Protein AF-A0A959WA11-F1 (afdb_monomer_lite)

pLDDT: mean 71.39, std 19.45, range [38.69, 95.38]

Secondary structure (DSSP, 8-state):
----------PPPP------SPP------------BS----TTT-----TTSEEEEEEETTEEEEEEHHHHHTTGGGGG-EEEEEEEPBPTTS-S------

Structure (mmCIF, N/CA/C/O backbone):
data_AF-A0A959WA11-F1
#
_entry.id   AF-A0A959WA11-F1
#
loop_
_atom_site.group_PDB
_atom_site.id
_atom_site.type_symbol
_atom_site.label_atom_id
_atom_site.label_alt_id
_atom_site.label_comp_id
_atom_site.label_asym_id
_atom_site.label_entity_id
_atom_site.label_seq_id
_atom_site.pdbx_PDB_ins_code
_atom_site.Cartn_x
_atom_site.Cartn_y
_atom_site.Cartn_z
_atom_site.occupancy
_atom_site.B_iso_or_equiv
_atom_site.auth_seq_id
_atom_site.auth_comp_id
_atom_site.auth_asym_id
_atom_site.auth_atom_id
_atom_site.pdbx_PDB_model_num
ATOM 1 N N . MET A 1 1 ? 38.358 57.774 33.070 1.00 42.38 1 MET A N 1
ATOM 2 C CA . MET A 1 1 ? 38.475 58.271 31.690 1.00 42.38 1 MET A CA 1
ATOM 3 C C . MET A 1 1 ? 39.216 57.190 30.918 1.00 42.38 1 MET A C 1
ATOM 5 O O . MET A 1 1 ? 40.407 57.047 31.123 1.00 42.38 1 MET A O 1
ATOM 9 N N . GLU A 1 2 ? 38.498 56.183 30.418 1.00 46.12 2 GLU A N 1
ATOM 10 C CA . GLU A 1 2 ? 38.143 55.992 28.985 1.00 46.12 2 GLU A CA 1
ATOM 11 C C . GLU A 1 2 ? 38.921 54.735 28.522 1.00 46.12 2 GLU A C 1
ATOM 13 O O . GLU A 1 2 ? 40.066 54.587 28.918 1.00 46.12 2 GLU A O 1
ATOM 18 N N . HIS A 1 3 ? 38.440 53.720 27.807 1.00 50.38 3 HIS A N 1
ATOM 19 C CA . HIS A 1 3 ? 37.167 53.383 27.183 1.00 50.38 3 HIS A CA 1
ATOM 20 C C . HIS A 1 3 ? 37.035 51.850 27.173 1.00 50.38 3 HIS A C 1
ATOM 22 O O . HIS A 1 3 ? 38.022 51.136 27.001 1.00 50.38 3 HIS A O 1
ATOM 28 N N . GLY A 1 4 ? 35.809 51.346 27.326 1.00 45.25 4 GLY A N 1
ATOM 29 C CA . GLY A 1 4 ? 35.490 49.964 26.985 1.00 45.25 4 GLY A CA 1
ATOM 30 C C . GLY A 1 4 ? 35.538 49.742 25.472 1.00 45.25 4 GLY A C 1
ATOM 31 O O . GLY A 1 4 ? 35.189 50.626 24.692 1.00 45.25 4 GLY A O 1
ATOM 32 N N . SER A 1 5 ? 35.914 48.538 25.056 1.00 49.41 5 SER A N 1
ATOM 33 C CA . SER A 1 5 ? 35.477 48.007 23.769 1.00 49.41 5 SER A CA 1
ATOM 34 C C . SER A 1 5 ? 35.345 46.496 23.859 1.00 49.41 5 SER A C 1
ATOM 36 O O . SER A 1 5 ? 36.314 45.754 23.985 1.00 49.41 5 SER A O 1
ATOM 38 N N . ILE A 1 6 ? 34.081 46.095 23.879 1.00 61.00 6 ILE A N 1
ATOM 39 C CA . ILE A 1 6 ? 33.568 44.754 23.654 1.00 61.00 6 ILE A CA 1
ATOM 40 C C . ILE A 1 6 ? 33.847 44.438 22.185 1.00 61.00 6 ILE A C 1
ATOM 42 O O . ILE A 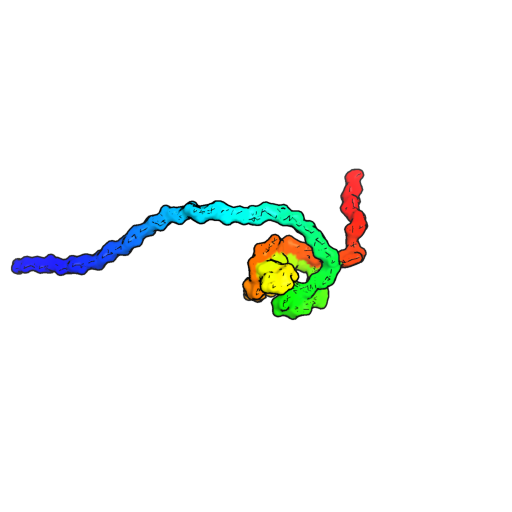1 6 ? 33.245 45.055 21.308 1.00 61.00 6 ILE A O 1
ATOM 46 N N . ASP A 1 7 ? 34.768 43.515 21.915 1.00 52.12 7 ASP A N 1
ATOM 47 C CA . ASP A 1 7 ? 34.936 42.984 20.563 1.00 52.12 7 ASP A CA 1
ATOM 48 C C . ASP A 1 7 ? 33.746 42.056 20.278 1.00 52.12 7 ASP A C 1
ATOM 50 O O . ASP A 1 7 ? 33.502 41.065 20.975 1.00 52.12 7 ASP A O 1
ATOM 54 N N . ALA A 1 8 ? 32.905 42.503 19.350 1.00 58.97 8 ALA A N 1
ATOM 55 C CA . ALA A 1 8 ? 31.558 42.017 19.120 1.00 58.97 8 ALA A CA 1
ATOM 56 C C . ALA A 1 8 ? 31.514 40.545 18.661 1.00 58.97 8 ALA A C 1
ATOM 58 O O . ALA A 1 8 ? 32.395 40.079 17.934 1.00 58.97 8 ALA A O 1
ATOM 59 N N . PRO A 1 9 ? 30.449 39.796 19.003 1.00 56.72 9 PRO A N 1
ATOM 60 C CA . PRO A 1 9 ? 30.211 38.500 18.395 1.00 56.72 9 PRO A CA 1
ATOM 61 C C . PRO A 1 9 ? 29.999 38.659 16.885 1.00 56.72 9 PRO A C 1
ATOM 63 O O . PRO A 1 9 ? 29.218 39.483 16.411 1.00 56.72 9 PRO A O 1
ATOM 66 N N . ARG A 1 10 ? 30.723 37.821 16.148 1.00 61.78 10 ARG A N 1
ATOM 67 C CA . ARG A 1 10 ? 30.661 37.620 14.697 1.00 61.78 10 ARG A CA 1
ATOM 68 C C . ARG A 1 10 ? 29.192 37.554 14.244 1.00 61.78 10 ARG A C 1
ATOM 70 O O . ARG A 1 10 ? 28.435 36.786 14.846 1.00 61.78 10 ARG A O 1
ATOM 77 N N . PRO A 1 11 ? 28.769 38.295 13.205 1.00 61.22 11 PRO A N 1
ATOM 78 C CA . PRO A 1 11 ? 27.404 38.187 12.707 1.00 61.22 11 PRO A CA 1
ATOM 79 C C . PRO A 1 11 ? 27.147 36.764 12.180 1.00 61.22 11 PRO A C 1
ATOM 81 O O . PRO A 1 11 ? 28.032 36.189 11.536 1.00 61.22 11 PRO A O 1
ATOM 84 N N . PRO A 1 12 ? 25.964 36.168 12.428 1.00 57.56 12 PRO A N 1
ATOM 85 C CA . PRO A 1 12 ? 25.601 34.918 11.783 1.00 57.56 12 PRO A CA 1
ATOM 86 C C . PRO A 1 12 ? 25.510 35.157 10.275 1.00 57.56 12 PRO A C 1
ATOM 88 O O . PRO A 1 12 ? 24.835 36.083 9.820 1.00 57.56 12 PRO A O 1
ATOM 91 N N . LEU A 1 13 ? 26.224 34.323 9.516 1.00 61.19 13 LEU A N 1
ATOM 92 C CA . LEU A 1 13 ? 26.153 34.282 8.061 1.00 61.19 13 LEU A CA 1
ATOM 93 C C . LEU A 1 13 ? 24.688 34.183 7.644 1.00 61.19 13 LEU A C 1
ATOM 95 O O . LEU A 1 13 ? 23.945 33.303 8.087 1.00 61.19 13 LEU A O 1
ATOM 99 N N . MET A 1 14 ? 24.280 35.158 6.844 1.00 52.47 14 MET A N 1
ATOM 100 C CA . MET A 1 14 ? 22.915 35.293 6.392 1.00 52.47 14 MET A CA 1
ATOM 101 C C . MET A 1 14 ? 22.553 34.140 5.457 1.00 52.47 14 MET A C 1
ATOM 103 O O . MET A 1 14 ? 23.369 33.577 4.735 1.00 52.47 14 MET A O 1
ATOM 107 N N . ARG A 1 15 ? 21.278 33.797 5.549 1.00 58.53 15 ARG A N 1
ATOM 108 C CA . ARG A 1 15 ? 20.534 32.761 4.852 1.00 58.53 15 ARG A CA 1
ATOM 109 C C . ARG A 1 15 ? 20.430 33.090 3.362 1.00 58.53 15 ARG A C 1
ATOM 111 O O . ARG A 1 15 ? 19.574 33.880 2.979 1.00 58.53 15 ARG A O 1
ATOM 118 N N . GLU A 1 16 ? 21.248 32.451 2.536 1.00 54.72 16 GLU A N 1
ATOM 119 C CA . GLU A 1 16 ? 21.042 32.424 1.087 1.00 54.72 16 GLU A CA 1
ATOM 120 C C . GLU A 1 16 ? 20.191 31.204 0.735 1.00 54.72 16 GLU A C 1
ATOM 122 O O . GLU A 1 16 ? 20.623 30.054 0.793 1.00 54.72 16 GLU A O 1
ATOM 127 N N . GLY A 1 17 ? 18.915 31.474 0.464 1.00 53.56 17 GLY A N 1
ATOM 128 C CA . GLY A 1 17 ? 18.052 30.535 -0.223 1.00 53.56 17 GLY A CA 1
ATOM 129 C C . GLY A 1 17 ? 18.383 30.543 -1.709 1.00 53.56 17 GLY A C 1
ATOM 130 O O . GLY A 1 17 ? 18.281 31.585 -2.346 1.00 53.56 17 GLY A O 1
ATOM 131 N N . ASP A 1 18 ? 18.695 29.369 -2.244 1.00 48.75 18 ASP A N 1
ATOM 132 C CA . ASP A 1 18 ? 18.533 29.050 -3.658 1.00 48.75 18 ASP A CA 1
ATOM 133 C C . ASP A 1 18 ? 17.749 27.727 -3.760 1.00 48.75 18 ASP A C 1
ATOM 135 O O . ASP A 1 18 ? 18.249 26.672 -3.358 1.00 48.75 18 ASP A O 1
ATOM 139 N N . PRO A 1 19 ? 16.482 27.755 -4.205 1.00 57.78 19 PRO A N 1
ATOM 140 C CA . PRO A 1 19 ? 15.713 26.563 -4.521 1.00 57.78 19 PRO A CA 1
ATOM 141 C C . PRO A 1 19 ? 15.956 26.177 -5.989 1.00 57.78 19 PRO A C 1
ATOM 143 O O . PRO A 1 19 ? 15.049 26.231 -6.811 1.00 57.78 19 PRO A O 1
ATOM 146 N N . GLY A 1 20 ? 17.190 25.805 -6.329 1.00 43.97 20 GLY A N 1
ATOM 147 C CA . GLY A 1 20 ? 17.588 25.387 -7.678 1.00 43.97 20 GLY A CA 1
ATOM 148 C C . GLY A 1 20 ? 17.573 23.874 -7.916 1.00 43.97 20 GLY A C 1
ATOM 149 O O . GLY A 1 20 ? 18.198 23.391 -8.858 1.00 43.97 20 GLY A O 1
ATOM 150 N N . GLY A 1 21 ? 16.908 23.090 -7.064 1.00 50.97 21 GLY A N 1
ATOM 151 C CA . GLY A 1 21 ? 16.672 21.676 -7.360 1.00 50.97 21 GLY A CA 1
ATOM 152 C C . GLY A 1 21 ? 15.672 21.558 -8.514 1.00 50.97 21 GLY A C 1
ATOM 153 O O . GLY A 1 21 ? 14.683 22.297 -8.501 1.00 50.97 21 GLY A O 1
ATOM 154 N N . PRO A 1 22 ? 15.874 20.657 -9.501 1.00 59.56 22 PRO A N 1
ATOM 155 C CA . PRO A 1 22 ? 14.857 20.410 -10.520 1.00 59.56 22 PRO A CA 1
ATOM 156 C C . PRO A 1 22 ? 13.528 20.162 -9.804 1.00 59.56 22 PRO A C 1
ATOM 158 O O . PRO A 1 22 ? 13.556 19.520 -8.745 1.00 59.56 22 PRO A O 1
ATOM 161 N N . PRO A 1 23 ? 12.390 20.678 -10.315 1.00 52.03 23 PRO A N 1
ATOM 162 C CA . PRO A 1 23 ? 11.107 20.449 -9.672 1.00 52.03 23 PRO A CA 1
ATOM 163 C C . PRO A 1 23 ? 11.024 18.953 -9.427 1.00 52.03 23 PRO A C 1
ATOM 165 O O . PRO A 1 23 ? 11.147 18.176 -10.377 1.00 52.03 23 PRO A O 1
ATOM 168 N N . ALA A 1 24 ? 10.940 18.561 -8.151 1.00 54.84 24 ALA A N 1
ATOM 169 C CA . ALA A 1 24 ? 10.697 17.182 -7.790 1.00 54.84 24 ALA A CA 1
ATOM 170 C C . ALA A 1 24 ? 9.439 16.827 -8.565 1.00 54.84 24 ALA A C 1
ATOM 172 O O . ALA A 1 24 ? 8.369 17.362 -8.272 1.00 54.84 24 ALA A O 1
ATOM 173 N N . VAL A 1 25 ? 9.617 16.067 -9.648 1.00 53.25 25 VAL A N 1
ATOM 174 C CA . VAL A 1 25 ? 8.534 15.683 -10.534 1.00 53.25 25 VAL A CA 1
ATOM 175 C C . VAL A 1 25 ? 7.584 14.962 -9.609 1.00 53.25 25 VAL A C 1
ATOM 177 O O . VAL A 1 25 ? 7.891 13.861 -9.150 1.00 53.25 25 VAL A O 1
ATOM 180 N N . ALA A 1 26 ? 6.487 15.631 -9.250 1.00 56.00 26 ALA A N 1
ATOM 181 C CA . ALA A 1 26 ? 5.394 14.984 -8.565 1.00 56.00 26 ALA A CA 1
ATOM 182 C C . ALA A 1 26 ? 5.088 13.788 -9.461 1.00 56.00 26 ALA A C 1
ATOM 184 O O . ALA A 1 26 ? 4.813 14.020 -10.646 1.00 56.00 26 ALA A O 1
ATOM 185 N N . PRO A 1 27 ? 5.273 12.541 -8.987 1.00 51.94 27 PRO A N 1
ATOM 186 C CA . PRO A 1 27 ? 5.024 11.394 -9.831 1.00 51.94 27 PRO A CA 1
ATOM 187 C C . PRO A 1 27 ? 3.599 11.575 -10.330 1.00 51.94 27 PRO A C 1
ATOM 189 O O . PRO A 1 27 ? 2.659 11.627 -9.532 1.00 51.94 27 PRO A O 1
ATOM 192 N N . GLY A 1 28 ? 3.462 11.799 -11.643 1.00 40.50 28 GLY A N 1
ATOM 193 C CA . GLY A 1 28 ? 2.154 11.899 -12.273 1.00 40.50 28 GLY A CA 1
ATOM 194 C C . GLY A 1 28 ? 1.346 10.680 -11.842 1.00 40.50 28 GLY A C 1
ATOM 195 O O . GLY A 1 28 ? 1.964 9.650 -11.553 1.00 40.50 28 GLY A O 1
ATOM 196 N N . PRO A 1 29 ? 0.011 10.780 -11.730 1.00 42.75 29 PRO A N 1
ATOM 197 C CA . PRO A 1 29 ? -0.809 9.688 -11.229 1.00 42.75 29 PRO A CA 1
ATOM 198 C C . PRO A 1 29 ? -0.499 8.426 -12.037 1.00 42.75 29 PRO A C 1
ATOM 200 O O . PRO A 1 29 ? -0.927 8.272 -13.179 1.00 42.75 29 PRO A O 1
ATOM 203 N N . GLN A 1 30 ? 0.326 7.558 -11.447 1.00 53.78 30 GLN A N 1
ATOM 204 C CA . GLN A 1 30 ? 0.673 6.270 -12.014 1.00 53.78 30 GLN A CA 1
ATOM 205 C C . GLN A 1 30 ? -0.654 5.530 -12.156 1.00 53.78 30 GLN A C 1
ATOM 207 O O . GLN A 1 30 ? -1.468 5.591 -11.225 1.00 53.78 30 GLN A O 1
ATOM 212 N N . PRO A 1 31 ? -0.918 4.874 -13.297 1.00 44.41 31 PRO A N 1
ATOM 213 C CA . PRO A 1 31 ? -2.133 4.098 -13.451 1.00 44.41 31 PRO A CA 1
ATOM 214 C C . PRO A 1 31 ? -2.222 3.118 -12.277 1.00 44.41 31 PRO A C 1
ATOM 216 O O . PRO A 1 31 ? -1.371 2.239 -12.130 1.00 44.41 31 PRO A O 1
ATOM 219 N N . GLN A 1 32 ? -3.222 3.333 -11.415 1.00 50.31 32 GLN A N 1
ATOM 220 C CA . GLN A 1 32 ? -3.545 2.489 -10.267 1.00 50.31 32 GLN A CA 1
ATOM 221 C C . GLN A 1 32 ? -3.981 1.139 -10.827 1.00 50.31 32 GLN A C 1
ATOM 223 O O . GLN A 1 32 ? -5.152 0.930 -11.152 1.00 50.31 32 GLN A O 1
ATOM 228 N N . ARG A 1 33 ? -3.016 0.250 -11.072 1.00 51.78 33 ARG A N 1
ATOM 229 C CA . ARG A 1 33 ? -3.317 -1.119 -11.468 1.00 51.78 33 ARG A CA 1
ATOM 230 C C . ARG A 1 33 ? -3.896 -1.796 -10.232 1.00 51.78 33 ARG A C 1
ATOM 232 O O . ARG A 1 33 ? -3.183 -1.887 -9.233 1.00 51.78 33 ARG A O 1
ATOM 239 N N . PRO A 1 34 ? -5.162 -2.244 -10.268 1.00 53.53 34 PRO A N 1
ATOM 240 C CA . PRO A 1 34 ? -5.711 -2.995 -9.155 1.00 53.53 34 PRO A CA 1
ATOM 241 C C . PRO A 1 34 ? -4.805 -4.201 -8.912 1.00 53.53 34 PRO A C 1
ATOM 243 O O . PRO A 1 34 ? -4.455 -4.923 -9.845 1.00 53.53 34 PRO A O 1
ATOM 246 N N . ILE A 1 35 ? -4.378 -4.381 -7.665 1.00 62.69 35 ILE A N 1
ATOM 247 C CA . ILE A 1 35 ? -3.620 -5.567 -7.290 1.00 62.69 35 ILE A CA 1
ATOM 248 C C . ILE A 1 35 ? -4.645 -6.688 -7.195 1.00 62.69 35 ILE A C 1
ATOM 250 O O . ILE A 1 35 ? -5.393 -6.782 -6.216 1.00 62.69 35 ILE A O 1
ATOM 254 N N . ASP A 1 36 ? -4.737 -7.476 -8.261 1.00 57.25 36 ASP A N 1
ATOM 255 C CA . ASP A 1 36 ? -5.558 -8.672 -8.277 1.00 57.25 36 ASP A CA 1
ATOM 256 C C . ASP A 1 36 ? -4.948 -9.677 -7.305 1.00 57.25 36 ASP A C 1
ATOM 258 O O . ASP A 1 36 ? -3.841 -10.186 -7.489 1.00 57.25 36 ASP A O 1
ATOM 262 N N . GLY A 1 37 ? -5.679 -9.961 -6.234 1.00 61.72 37 GLY A N 1
ATOM 263 C CA . GLY A 1 37 ? -5.279 -10.992 -5.303 1.00 61.72 37 GLY A CA 1
ATOM 264 C C . GLY A 1 37 ? -4.320 -10.555 -4.221 1.00 61.72 37 GLY A C 1
ATOM 265 O O . GLY A 1 37 ? -4.257 -9.416 -3.769 1.00 61.72 37 GLY A O 1
ATOM 266 N N . VAL A 1 38 ? -3.758 -11.585 -3.621 1.00 70.12 38 VAL A N 1
ATOM 267 C CA . VAL A 1 38 ? -3.676 -11.672 -2.180 1.00 70.12 38 VAL A CA 1
ATOM 268 C C . VAL A 1 38 ? -2.391 -10.995 -1.703 1.00 70.12 38 VAL A C 1
ATOM 270 O O . VAL A 1 38 ? -1.315 -11.582 -1.705 1.00 70.12 38 VAL A O 1
ATOM 273 N N . VAL A 1 39 ? -2.486 -9.710 -1.353 1.00 83.06 39 VAL A N 1
ATOM 274 C CA . VAL A 1 39 ? -1.333 -8.907 -0.918 1.00 83.06 39 VAL A CA 1
ATOM 275 C C . VAL A 1 39 ? -0.941 -9.263 0.515 1.00 83.06 39 VAL A C 1
ATOM 277 O O . VAL A 1 39 ? -1.796 -9.364 1.399 1.00 83.06 39 VAL A O 1
ATOM 280 N N . ARG A 1 40 ? 0.366 -9.426 0.745 1.00 90.25 40 ARG A N 1
ATOM 281 C CA . ARG A 1 40 ? 0.995 -9.578 2.064 1.00 90.25 40 ARG A CA 1
ATOM 282 C C . ARG A 1 40 ? 1.744 -8.298 2.423 1.00 90.25 40 ARG A C 1
ATOM 284 O O . ARG A 1 40 ? 2.452 -7.752 1.585 1.00 90.25 40 ARG A O 1
ATOM 291 N N . CYS A 1 41 ? 1.662 -7.867 3.679 1.00 92.31 41 CYS A N 1
ATOM 292 C CA . CYS A 1 41 ? 2.513 -6.792 4.185 1.00 92.31 41 CYS A CA 1
ATOM 293 C C . CYS A 1 41 ? 3.955 -7.301 4.323 1.00 92.31 41 CYS A C 1
ATOM 295 O O . CYS A 1 41 ? 4.201 -8.247 5.073 1.00 92.31 41 CYS A O 1
ATOM 297 N N . ALA A 1 42 ? 4.919 -6.672 3.661 1.00 93.19 42 ALA A N 1
ATOM 298 C CA . ALA A 1 42 ? 6.328 -7.041 3.763 1.00 93.19 42 ALA A CA 1
ATOM 299 C C . ALA A 1 42 ? 6.905 -6.759 5.165 1.00 93.19 42 ALA A C 1
ATOM 301 O O . ALA A 1 42 ? 7.763 -7.501 5.633 1.00 93.19 42 ALA A O 1
ATOM 302 N N . SER A 1 43 ? 6.382 -5.755 5.887 1.00 93.00 43 SER A N 1
ATOM 303 C CA . SER A 1 43 ? 6.872 -5.389 7.226 1.00 93.00 43 SER A CA 1
ATOM 304 C C . SER A 1 43 ? 6.343 -6.265 8.367 1.00 93.00 43 SER A C 1
ATOM 306 O O . SER A 1 43 ? 7.092 -6.580 9.286 1.00 93.00 43 SER A O 1
ATOM 308 N N . CYS A 1 44 ? 5.049 -6.605 8.373 1.00 94.19 44 CYS A N 1
ATOM 309 C CA . CYS A 1 44 ? 4.423 -7.376 9.463 1.00 94.19 44 CYS A CA 1
ATOM 310 C C . CYS A 1 44 ? 3.940 -8.760 9.039 1.00 94.19 44 CYS A C 1
ATOM 312 O O . CYS A 1 44 ? 3.347 -9.475 9.842 1.00 94.19 44 CYS A O 1
ATOM 314 N N . HIS A 1 45 ? 4.154 -9.126 7.776 1.00 93.81 45 HIS A N 1
ATOM 315 C CA . HIS A 1 45 ? 3.786 -10.412 7.196 1.00 93.81 45 HIS A CA 1
ATOM 316 C C . HIS A 1 45 ? 2.294 -10.744 7.188 1.00 93.81 45 HIS A C 1
ATOM 318 O O . HIS A 1 45 ? 1.940 -11.838 6.749 1.00 93.81 45 HIS A O 1
ATOM 324 N N . ARG A 1 46 ? 1.426 -9.809 7.598 1.00 91.69 46 ARG A N 1
ATOM 325 C CA . ARG A 1 46 ? -0.023 -9.995 7.577 1.00 91.69 46 ARG A CA 1
ATOM 326 C C . ARG A 1 46 ? -0.524 -10.187 6.152 1.00 91.69 46 ARG A C 1
ATOM 328 O O . ARG A 1 46 ? -0.123 -9.467 5.238 1.00 91.69 46 ARG A O 1
ATOM 335 N N . TYR A 1 47 ? -1.407 -11.160 6.006 1.00 86.12 47 TYR A N 1
ATOM 336 C CA . TYR A 1 47 ? -2.001 -11.605 4.758 1.00 86.12 47 TYR A CA 1
ATOM 337 C C . TYR A 1 47 ? -3.327 -12.310 5.091 1.00 86.12 47 TYR A C 1
ATOM 339 O O . TYR A 1 47 ? -3.358 -13.054 6.074 1.00 86.12 47 TYR A O 1
ATOM 347 N N . PRO A 1 48 ? -4.394 -12.138 4.297 1.00 84.38 48 PRO A N 1
ATOM 348 C CA . PRO A 1 48 ? -4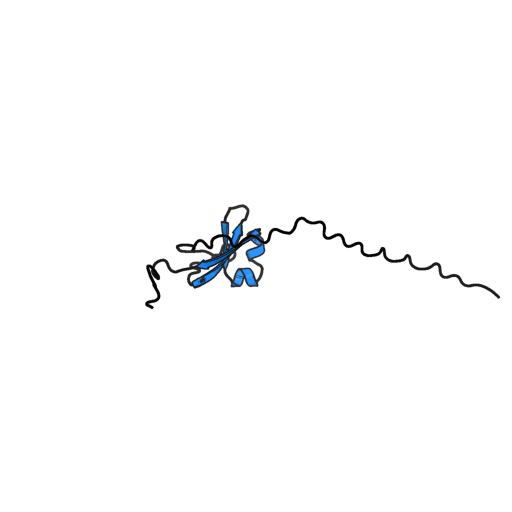.521 -11.192 3.190 1.00 84.38 48 PRO A CA 1
ATOM 349 C C . PRO A 1 48 ? -4.766 -9.753 3.678 1.00 84.38 48 PRO A C 1
ATOM 351 O O . PRO A 1 48 ? -5.306 -9.549 4.760 1.00 84.38 48 PRO A O 1
ATOM 354 N N . LEU A 1 49 ? -4.426 -8.753 2.862 1.00 87.31 49 LEU A N 1
ATOM 355 C CA . LEU A 1 49 ? -4.744 -7.335 3.119 1.00 87.31 49 LEU A CA 1
ATOM 356 C C . LEU A 1 49 ? -6.032 -6.860 2.417 1.00 87.31 49 LEU A C 1
ATOM 358 O O . LEU A 1 49 ? -6.177 -5.687 2.089 1.00 87.31 49 LEU A O 1
ATOM 362 N N . VAL A 1 50 ? -6.953 -7.778 2.120 1.00 86.94 50 VAL A N 1
ATOM 363 C CA . VAL A 1 50 ? -8.174 -7.497 1.348 1.00 86.94 50 VAL A CA 1
ATOM 364 C C . VAL A 1 50 ? -9.019 -6.403 2.009 1.00 86.94 50 VAL A C 1
ATOM 366 O O . VAL A 1 50 ? -9.322 -6.468 3.195 1.00 86.94 50 VAL A O 1
ATOM 369 N N . GLY A 1 51 ? -9.438 -5.416 1.214 1.00 83.25 51 GLY A N 1
ATOM 370 C CA . GLY A 1 51 ? -10.247 -4.277 1.651 1.00 83.25 51 GLY A CA 1
ATOM 371 C C . GLY A 1 51 ? -9.437 -3.089 2.171 1.00 83.25 51 GLY A C 1
ATOM 372 O O . GLY A 1 51 ? -10.002 -1.999 2.321 1.00 83.25 51 GLY A O 1
ATOM 373 N N . GLU A 1 52 ? -8.134 -3.266 2.386 1.00 87.25 52 GLU A N 1
ATOM 374 C CA . GLU A 1 52 ? -7.257 -2.270 2.993 1.00 87.25 52 GLU A CA 1
ATOM 375 C C . GLU A 1 52 ? -6.505 -1.432 1.969 1.00 87.25 52 GLU A C 1
ATOM 377 O O . GLU A 1 52 ? -6.279 -1.852 0.830 1.00 87.25 52 GLU A O 1
ATOM 382 N N . GLN A 1 53 ? -6.098 -0.241 2.405 1.00 89.69 53 GLN A N 1
ATOM 383 C CA . GLN A 1 53 ? -5.135 0.561 1.676 1.00 89.69 53 GLN A CA 1
ATOM 384 C C . GLN A 1 53 ? -3.726 0.032 1.948 1.00 89.69 53 GLN A C 1
ATOM 386 O O . GLN A 1 53 ? -3.332 -0.202 3.095 1.00 89.69 53 GLN A O 1
ATOM 391 N N . VAL A 1 54 ? -2.981 -0.172 0.872 1.00 91.31 54 VAL A N 1
ATOM 392 C CA . VAL A 1 54 ? -1.591 -0.603 0.902 1.00 91.31 54 VAL A CA 1
ATOM 393 C C . VAL A 1 54 ? -0.723 0.426 0.208 1.00 91.31 54 VAL A C 1
ATOM 395 O O . VAL A 1 54 ? -1.109 0.995 -0.812 1.00 91.31 54 VAL A O 1
ATOM 398 N N . THR A 1 55 ? 0.460 0.650 0.759 1.00 93.62 55 THR A N 1
ATOM 399 C CA . THR A 1 55 ? 1.476 1.512 0.156 1.00 93.62 55 THR A CA 1
ATOM 400 C C . THR A 1 55 ? 2.453 0.638 -0.612 1.00 93.62 55 THR A C 1
ATOM 402 O O . THR A 1 55 ? 2.975 -0.335 -0.062 1.00 93.62 55 THR A O 1
ATOM 405 N N . ARG A 1 56 ? 2.688 0.967 -1.885 1.00 92.69 56 ARG A N 1
ATOM 406 C CA . ARG A 1 56 ? 3.701 0.322 -2.720 1.00 92.69 56 ARG A CA 1
ATOM 407 C C . ARG A 1 56 ? 5.051 0.968 -2.466 1.00 92.69 56 ARG A C 1
ATOM 409 O O . ARG A 1 56 ? 5.198 2.184 -2.610 1.00 92.69 56 ARG A O 1
ATOM 416 N N . HIS A 1 57 ? 6.037 0.142 -2.162 1.00 93.50 57 HIS A N 1
ATOM 417 C CA . HIS A 1 57 ? 7.438 0.512 -2.070 1.00 93.50 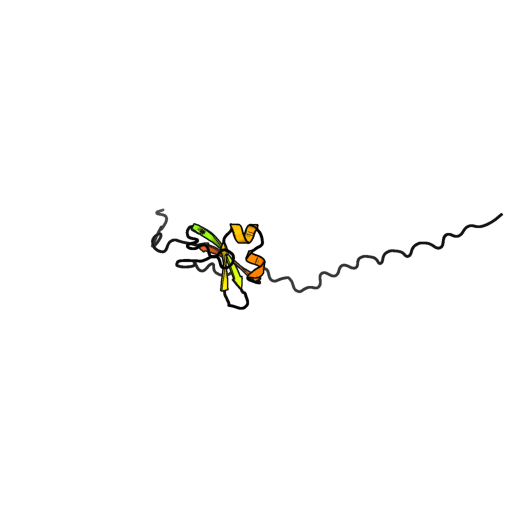57 HIS A CA 1
ATOM 418 C C . HIS A 1 57 ? 8.230 -0.203 -3.165 1.00 93.50 57 HIS A C 1
ATOM 420 O O . HIS A 1 57 ? 7.908 -1.330 -3.531 1.00 93.50 57 HIS A O 1
ATOM 426 N N . ILE A 1 58 ? 9.274 0.442 -3.679 1.00 90.12 58 ILE A N 1
ATOM 427 C CA . ILE A 1 58 ? 10.305 -0.209 -4.488 1.00 90.12 58 ILE A CA 1
ATOM 428 C C . ILE A 1 58 ? 11.583 -0.273 -3.654 1.00 90.12 58 ILE A C 1
ATOM 430 O O . ILE A 1 58 ? 12.203 0.753 -3.348 1.00 90.12 58 ILE A O 1
ATOM 434 N N . GLY A 1 59 ? 11.935 -1.498 -3.270 1.00 85.12 59 GLY A N 1
ATOM 435 C CA . GLY A 1 59 ? 13.101 -1.844 -2.469 1.00 85.12 59 GLY A CA 1
ATOM 436 C C . GLY A 1 59 ? 14.145 -2.625 -3.258 1.00 85.12 59 GLY A C 1
ATOM 437 O O . GLY A 1 59 ? 14.087 -2.752 -4.480 1.00 85.12 59 GLY A O 1
ATOM 438 N N . ARG A 1 60 ? 15.115 -3.208 -2.542 1.00 80.75 60 ARG A N 1
ATOM 439 C CA . ARG A 1 60 ? 16.174 -4.034 -3.158 1.00 80.75 60 ARG A CA 1
ATOM 440 C C . ARG A 1 60 ? 15.633 -5.288 -3.847 1.00 80.75 60 ARG A C 1
ATOM 442 O O . ARG A 1 60 ? 16.277 -5.799 -4.755 1.00 80.75 60 ARG A O 1
ATOM 449 N N . HIS A 1 61 ? 14.486 -5.786 -3.392 1.00 79.75 61 HIS A N 1
ATOM 450 C CA . HIS A 1 61 ? 13.871 -7.021 -3.875 1.00 79.75 61 HIS A CA 1
ATOM 451 C C . HIS A 1 61 ? 12.751 -6.777 -4.898 1.00 79.75 61 HIS A C 1
ATOM 453 O O . HIS A 1 61 ? 12.084 -7.725 -5.303 1.00 79.75 61 HIS A O 1
ATOM 459 N N . GLY A 1 62 ? 12.570 -5.529 -5.342 1.00 86.00 62 GLY A N 1
ATOM 460 C CA . GLY A 1 62 ? 11.502 -5.135 -6.255 1.00 86.00 62 GLY A CA 1
ATOM 461 C C . GLY A 1 62 ? 10.334 -4.472 -5.530 1.00 86.00 62 GLY A C 1
ATOM 462 O O . GLY A 1 62 ? 10.535 -3.728 -4.569 1.00 86.00 62 GLY A O 1
ATOM 463 N N . GLU A 1 63 ? 9.124 -4.695 -6.040 1.00 87.69 63 GLU A N 1
ATOM 464 C CA . GLU A 1 63 ? 7.899 -4.110 -5.494 1.00 87.69 63 GLU A CA 1
ATOM 465 C C . GLU A 1 63 ? 7.457 -4.837 -4.216 1.00 87.69 63 GLU A C 1
ATOM 467 O O . GLU A 1 63 ? 7.240 -6.049 -4.207 1.00 87.69 63 GLU A O 1
ATOM 472 N N . GLU A 1 64 ? 7.284 -4.078 -3.138 1.00 91.88 64 GLU A N 1
ATOM 473 C CA . GLU A 1 64 ? 6.856 -4.559 -1.826 1.00 91.88 64 GLU A CA 1
ATOM 474 C C . GLU A 1 64 ? 5.676 -3.725 -1.312 1.00 91.88 64 GLU A C 1
ATOM 476 O O . GLU A 1 64 ? 5.541 -2.545 -1.635 1.00 91.88 64 GLU A O 1
ATOM 481 N N . TRP A 1 65 ? 4.815 -4.323 -0.486 1.00 91.50 65 TRP A N 1
ATOM 482 C CA . TRP A 1 65 ? 3.600 -3.673 0.014 1.00 91.50 65 TRP A CA 1
ATOM 483 C C . TRP A 1 65 ? 3.633 -3.516 1.532 1.00 91.50 65 TRP A C 1
ATOM 485 O O . TRP A 1 65 ? 3.937 -4.469 2.251 1.00 91.50 65 TRP A O 1
ATOM 495 N N . ALA A 1 66 ? 3.260 -2.343 2.038 1.00 94.62 66 ALA A N 1
ATOM 496 C CA . ALA A 1 66 ? 3.020 -2.105 3.459 1.00 94.62 66 ALA A CA 1
ATOM 497 C C . ALA A 1 66 ? 1.519 -1.933 3.720 1.00 94.62 66 ALA A C 1
ATOM 499 O O . ALA A 1 66 ? 0.833 -1.249 2.963 1.00 94.62 66 ALA A O 1
ATOM 500 N N . CYS A 1 67 ? 0.996 -2.529 4.795 1.00 93.94 67 CYS A N 1
ATOM 501 C CA . CYS A 1 67 ? -0.365 -2.226 5.242 1.00 93.94 67 CYS A CA 1
ATOM 502 C C . CYS A 1 67 ? -0.437 -0.850 5.916 1.00 93.94 67 CYS A C 1
ATOM 504 O O . CYS A 1 67 ? 0.566 -0.366 6.444 1.00 93.94 67 CYS A O 1
ATOM 506 N N . GLU A 1 68 ? -1.637 -0.268 5.975 1.00 92.88 68 GLU A N 1
ATOM 507 C CA . GLU A 1 68 ? -1.893 1.054 6.564 1.00 92.88 68 GLU A CA 1
ATOM 508 C C . GLU A 1 68 ? -1.262 1.236 7.956 1.00 92.88 68 GLU A C 1
ATOM 510 O O . GLU A 1 68 ? -0.614 2.245 8.228 1.00 92.88 68 GLU A O 1
ATOM 515 N N . THR A 1 69 ? -1.377 0.234 8.834 1.00 94.62 69 THR A N 1
ATOM 516 C CA . THR A 1 69 ? -0.777 0.287 10.176 1.00 94.62 69 THR A CA 1
ATOM 517 C C . THR A 1 69 ? 0.748 0.371 10.121 1.00 94.62 69 THR A C 1
ATOM 519 O O . THR A 1 69 ? 1.347 1.165 10.841 1.00 94.62 69 THR A O 1
ATOM 522 N N . CYS A 1 70 ? 1.395 -0.424 9.263 1.00 94.88 70 CYS A N 1
ATOM 523 C CA . CYS A 1 70 ? 2.849 -0.383 9.103 1.00 94.88 70 CYS A CA 1
ATOM 524 C C . CYS A 1 70 ? 3.321 0.926 8.473 1.00 94.88 70 CYS A C 1
ATOM 526 O O . CYS A 1 70 ? 4.406 1.393 8.816 1.00 94.88 70 CYS A O 1
ATOM 528 N N . GLU A 1 71 ? 2.520 1.526 7.596 1.00 94.19 71 GLU A N 1
ATOM 529 C CA . GLU A 1 71 ? 2.843 2.829 7.027 1.00 94.19 71 GLU A CA 1
ATOM 530 C C . GLU A 1 71 ? 2.706 3.945 8.069 1.00 94.19 71 GLU A C 1
ATOM 532 O O . GLU A 1 71 ? 3.641 4.719 8.270 1.00 94.19 71 GLU A O 1
ATOM 537 N N . ARG A 1 72 ? 1.604 3.963 8.831 1.00 92.88 72 ARG A N 1
ATOM 538 C CA . ARG A 1 72 ? 1.368 4.940 9.908 1.00 92.88 72 ARG A CA 1
ATOM 539 C C . ARG A 1 72 ? 2.436 4.889 11.002 1.00 92.88 72 ARG A C 1
ATOM 541 O O . ARG A 1 72 ? 2.828 5.923 11.530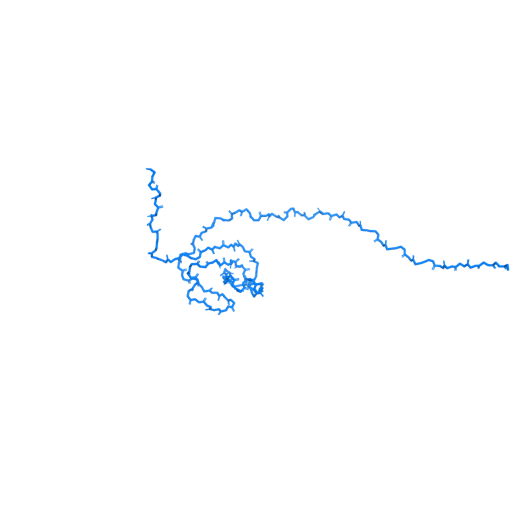 1.00 92.88 72 ARG A O 1
ATOM 548 N N . GLU A 1 73 ? 2.930 3.699 11.326 1.00 95.38 73 GLU A N 1
ATOM 549 C CA . GLU A 1 73 ? 4.016 3.501 12.296 1.00 95.38 73 GLU A CA 1
ATOM 550 C C . GLU A 1 73 ? 5.419 3.730 11.701 1.00 95.38 73 GLU A C 1
ATOM 552 O O . GLU A 1 73 ? 6.423 3.592 12.399 1.00 95.38 73 GLU A O 1
ATOM 557 N N . GLY A 1 74 ? 5.524 4.043 10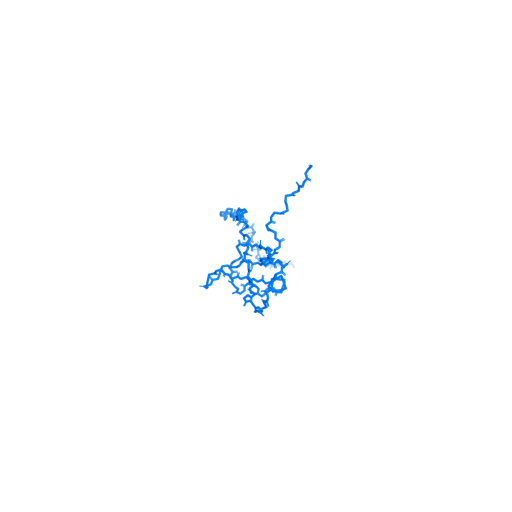.405 1.00 92.62 74 GLY A N 1
ATOM 558 C CA . GLY A 1 74 ? 6.797 4.269 9.720 1.00 92.62 74 GLY A CA 1
ATOM 559 C C . GLY A 1 74 ? 7.623 3.004 9.462 1.00 92.62 74 GLY A C 1
ATOM 560 O O . GLY A 1 74 ? 8.785 3.107 9.065 1.00 92.62 74 GLY A O 1
ATOM 561 N N . ARG A 1 75 ? 7.051 1.806 9.647 1.00 91.50 75 ARG A N 1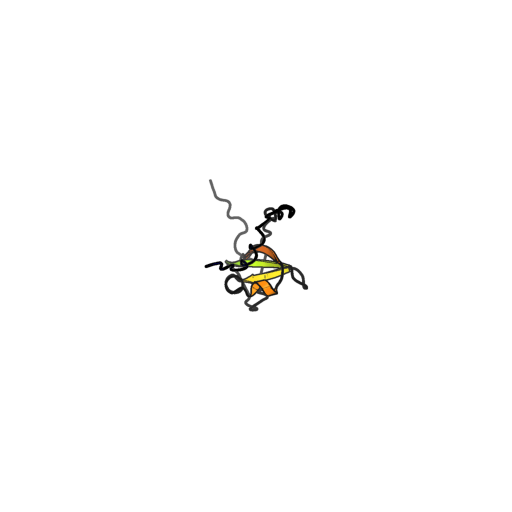
ATOM 562 C CA . ARG A 1 75 ? 7.705 0.522 9.336 1.00 91.50 75 ARG A CA 1
ATOM 563 C C . ARG A 1 75 ? 7.904 0.322 7.829 1.00 91.50 75 ARG A C 1
ATOM 565 O O . ARG A 1 75 ? 8.916 -0.265 7.443 1.00 91.50 75 ARG A O 1
ATOM 572 N N . GLY A 1 76 ? 7.013 0.874 6.999 1.00 88.31 76 GLY A N 1
ATOM 573 C CA . GLY A 1 76 ? 7.108 0.846 5.531 1.00 88.31 76 GLY A CA 1
ATOM 574 C C . GLY A 1 76 ? 8.366 1.524 4.975 1.00 88.31 76 GLY A C 1
ATOM 575 O O . GLY A 1 76 ? 8.915 1.082 3.972 1.00 88.31 76 GLY A O 1
ATOM 576 N N . ARG A 1 77 ? 8.942 2.505 5.689 1.00 89.50 77 ARG A N 1
ATOM 577 C CA . ARG A 1 77 ? 10.168 3.221 5.268 1.00 89.50 77 ARG A CA 1
ATOM 578 C C . ARG A 1 77 ? 11.368 2.303 5.017 1.00 89.50 77 ARG A C 1
ATOM 580 O O . ARG A 1 77 ? 12.260 2.655 4.254 1.00 89.50 77 ARG A O 1
ATOM 587 N N . ARG A 1 78 ? 11.405 1.132 5.663 1.00 90.25 78 ARG A N 1
ATOM 588 C CA . ARG A 1 78 ? 12.481 0.139 5.493 1.00 90.25 78 ARG A CA 1
ATOM 589 C C . ARG A 1 78 ? 12.387 -0.626 4.171 1.00 90.25 78 ARG A C 1
ATOM 591 O O . ARG A 1 78 ? 13.384 -1.204 3.757 1.00 90.25 78 ARG A O 1
ATOM 598 N N . LEU A 1 79 ? 11.217 -0.620 3.532 1.00 89.56 79 LEU A N 1
ATOM 599 C CA . LEU A 1 79 ? 10.951 -1.309 2.268 1.00 89.56 79 LEU A CA 1
ATOM 600 C C . LEU A 1 79 ? 11.455 -0.521 1.052 1.00 89.56 79 LEU A C 1
ATOM 602 O O . LEU A 1 79 ? 11.508 -1.054 -0.046 1.00 89.56 79 LEU A O 1
ATOM 606 N N . GLY A 1 80 ? 11.846 0.742 1.229 1.00 92.31 80 GLY A N 1
ATOM 607 C CA . GLY A 1 80 ? 12.368 1.584 0.155 1.00 92.31 80 GLY A CA 1
ATOM 608 C C . GLY A 1 80 ? 11.414 2.699 -0.261 1.00 92.31 80 GLY A C 1
ATOM 609 O O . GLY A 1 80 ? 10.556 3.136 0.513 1.00 92.31 80 GLY A O 1
ATOM 610 N N . ALA A 1 81 ? 11.616 3.204 -1.479 1.00 91.75 81 ALA A N 1
ATOM 611 C CA . ALA A 1 81 ? 10.946 4.401 -1.974 1.00 91.75 81 ALA A CA 1
ATOM 612 C C . ALA A 1 81 ? 9.463 4.133 -2.249 1.00 91.75 81 ALA A C 1
ATOM 614 O O . ALA A 1 81 ? 9.126 3.143 -2.892 1.00 91.75 81 ALA A O 1
ATOM 615 N N . VAL A 1 82 ? 8.585 5.029 -1.798 1.00 91.69 82 VAL A N 1
ATOM 616 C CA . VAL A 1 82 ? 7.145 4.936 -2.066 1.00 91.69 82 VAL A CA 1
ATOM 617 C C . VAL A 1 82 ? 6.874 5.250 -3.535 1.00 91.69 82 VAL A C 1
ATOM 619 O O . VAL A 1 82 ? 7.319 6.277 -4.045 1.00 91.69 82 VAL A O 1
ATOM 622 N N . THR A 1 83 ? 6.118 4.384 -4.206 1.00 90.75 83 THR A N 1
ATOM 623 C CA . THR A 1 83 ? 5.767 4.535 -5.631 1.00 90.75 83 THR A CA 1
ATOM 624 C C . THR A 1 83 ? 4.272 4.587 -5.901 1.00 90.75 83 THR A C 1
ATOM 626 O O . THR A 1 83 ? 3.854 4.768 -7.046 1.00 90.75 83 THR A O 1
ATOM 629 N N . GLY A 1 84 ? 3.447 4.439 -4.868 1.00 88.00 84 GLY A N 1
ATOM 630 C CA . GLY A 1 84 ? 2.002 4.570 -4.977 1.00 88.00 84 GLY A CA 1
ATOM 631 C C . GLY A 1 84 ? 1.276 4.018 -3.763 1.00 88.00 84 GLY A C 1
ATOM 632 O O . GLY A 1 84 ? 1.888 3.477 -2.844 1.00 88.00 84 GLY A O 1
ATOM 633 N N . GLY A 1 85 ? -0.043 4.153 -3.780 1.00 88.19 85 GLY A N 1
ATOM 634 C CA . GLY A 1 85 ? -0.932 3.500 -2.835 1.00 88.19 85 GLY A CA 1
ATOM 635 C C . GLY A 1 85 ? -2.129 2.941 -3.584 1.00 88.19 85 GLY A C 1
ATOM 636 O O . GLY A 1 85 ? -2.683 3.613 -4.451 1.00 88.19 85 GLY A O 1
ATOM 637 N N . ASP A 1 86 ? -2.524 1.726 -3.234 1.00 85.62 86 ASP A N 1
ATOM 638 C CA . ASP A 1 86 ? -3.602 0.994 -3.885 1.00 85.62 86 ASP A CA 1
ATOM 639 C C . ASP A 1 86 ? -4.522 0.391 -2.822 1.00 85.62 86 ASP A C 1
ATOM 641 O O . ASP A 1 86 ? -4.128 0.165 -1.677 1.00 85.62 86 ASP A O 1
ATOM 645 N N . ARG A 1 87 ? -5.782 0.136 -3.181 1.00 85.81 87 ARG A N 1
ATOM 646 C CA . ARG A 1 87 ? -6.714 -0.588 -2.310 1.00 85.81 87 ARG A CA 1
ATOM 647 C C . ARG A 1 87 ? -6.818 -2.031 -2.776 1.00 85.81 87 ARG A C 1
ATOM 649 O O . ARG A 1 87 ? -7.197 -2.274 -3.922 1.00 85.81 87 ARG A O 1
ATOM 656 N N . VAL A 1 88 ? -6.532 -2.979 -1.888 1.00 84.19 88 VAL A N 1
ATOM 657 C CA . VAL A 1 88 ? -6.583 -4.410 -2.215 1.00 84.19 88 VAL A CA 1
ATOM 658 C C . VAL A 1 88 ? -8.039 -4.838 -2.367 1.00 84.19 88 VAL A C 1
ATOM 660 O O . VAL A 1 88 ? -8.847 -4.662 -1.452 1.00 84.19 88 VAL A O 1
ATOM 663 N N . ARG A 1 89 ? -8.394 -5.408 -3.520 1.00 80.44 89 ARG A N 1
ATOM 664 C CA . ARG A 1 89 ? -9.751 -5.896 -3.804 1.00 80.44 89 ARG A CA 1
ATOM 665 C C . ARG A 1 89 ? -9.813 -7.416 -3.635 1.00 80.44 89 ARG A C 1
ATOM 667 O O . ARG A 1 89 ? -8.846 -8.117 -3.919 1.00 80.44 89 ARG A O 1
ATOM 674 N N . SER A 1 90 ? -10.950 -7.937 -3.175 1.00 69.62 90 SER A N 1
ATOM 675 C CA . SER A 1 90 ? -11.198 -9.384 -3.156 1.00 69.62 90 SER A CA 1
ATOM 676 C C . SER A 1 90 ? -11.239 -9.929 -4.586 1.00 69.62 90 SER A C 1
ATOM 678 O O . SER A 1 90 ? -11.916 -9.349 -5.434 1.00 69.62 90 SER A O 1
ATOM 680 N N . LEU A 1 91 ? -10.629 -11.093 -4.826 1.00 64.38 91 LEU A N 1
ATOM 681 C CA . LEU A 1 91 ? -10.637 -11.805 -6.120 1.00 64.38 91 LEU A CA 1
ATOM 682 C C . LEU A 1 91 ? -12.023 -12.319 -6.575 1.00 64.38 91 LEU A C 1
ATOM 684 O O . LEU A 1 91 ? -12.117 -13.089 -7.523 1.00 64.38 91 LEU A O 1
ATOM 688 N N . SER A 1 92 ? -13.121 -11.932 -5.922 1.00 57.00 92 SER A N 1
ATOM 689 C CA . SER A 1 92 ? -14.456 -12.491 -6.203 1.00 57.00 92 SER A CA 1
ATOM 690 C C . SER A 1 92 ? -15.594 -11.466 -6.136 1.00 57.00 92 SER A C 1
ATOM 692 O O . SER A 1 92 ? -16.734 -11.850 -5.908 1.00 57.00 92 SER A O 1
ATOM 694 N N . GLY A 1 93 ? -15.313 -10.163 -6.299 1.00 50.59 93 GLY A N 1
ATOM 695 C CA . GLY A 1 93 ? -16.273 -9.120 -5.906 1.00 50.59 93 GLY A CA 1
ATOM 696 C C . GLY A 1 93 ? -16.747 -8.078 -6.923 1.00 50.59 93 GLY A C 1
ATOM 697 O O . GLY A 1 93 ? -17.654 -7.344 -6.554 1.00 50.59 93 GLY A O 1
ATOM 698 N N . ALA A 1 94 ? -16.185 -7.937 -8.133 1.00 47.56 94 ALA A N 1
ATOM 699 C CA . ALA A 1 94 ? -16.735 -6.993 -9.127 1.00 47.56 94 ALA A CA 1
ATOM 700 C C . ALA A 1 94 ? -16.153 -7.184 -10.539 1.00 47.56 94 ALA A C 1
ATOM 702 O O . ALA A 1 94 ? -15.442 -6.325 -11.060 1.00 47.56 94 ALA A O 1
ATOM 703 N N . ALA A 1 95 ? -16.535 -8.270 -11.206 1.00 45.84 95 ALA A N 1
ATOM 704 C CA . ALA A 1 95 ? -16.967 -8.079 -12.582 1.00 45.84 95 ALA A CA 1
ATOM 705 C C . ALA A 1 95 ? -18.239 -7.210 -12.508 1.00 45.84 95 ALA A C 1
ATOM 707 O O . ALA A 1 95 ? -19.211 -7.611 -11.878 1.00 45.84 95 ALA A O 1
ATOM 708 N N . ASN A 1 96 ? -18.209 -6.015 -13.097 1.00 40.38 96 ASN A N 1
ATOM 709 C CA . ASN A 1 96 ? -19.386 -5.204 -13.433 1.00 40.38 96 ASN A CA 1
ATOM 710 C C . ASN A 1 96 ? -20.276 -4.730 -12.262 1.00 40.38 96 ASN A C 1
ATOM 712 O O . ASN A 1 96 ? -21.321 -5.309 -11.987 1.00 40.38 96 ASN A O 1
ATOM 716 N N . VAL A 1 97 ? -19.969 -3.564 -11.683 1.00 42.84 97 VAL A N 1
ATOM 717 C CA . VAL A 1 97 ? -21.041 -2.672 -11.199 1.00 42.84 97 VAL A CA 1
ATOM 718 C C . VAL A 1 97 ? -21.106 -1.492 -12.162 1.00 42.84 97 VAL A C 1
ATOM 720 O O . VAL A 1 97 ? -20.538 -0.429 -11.918 1.00 42.84 97 VAL A O 1
ATOM 723 N N . HIS A 1 98 ? -21.742 -1.704 -13.315 1.00 40.97 98 HIS A N 1
ATOM 724 C CA . HIS A 1 98 ? -22.196 -0.588 -14.137 1.00 40.97 98 HIS A CA 1
ATOM 725 C C . HIS A 1 98 ? -23.335 0.092 -13.376 1.00 40.97 98 HIS A C 1
ATOM 727 O O . HIS A 1 98 ? -24.336 -0.541 -13.044 1.00 40.97 98 HIS A O 1
ATOM 733 N N . ARG A 1 99 ? -23.163 1.378 -13.064 1.00 38.69 99 ARG A N 1
ATOM 734 C CA . ARG A 1 99 ? -24.240 2.226 -12.553 1.00 38.69 99 ARG A CA 1
ATOM 735 C C . ARG A 1 99 ? -25.333 2.255 -13.626 1.00 38.69 99 ARG A C 1
ATOM 737 O O . ARG A 1 99 ? -25.094 2.799 -14.700 1.00 38.69 99 ARG A O 1
ATOM 744 N N . ALA A 1 100 ? -26.480 1.634 -13.361 1.00 43.25 100 ALA A N 1
ATOM 745 C CA . ALA A 1 100 ? -27.670 1.853 -14.175 1.00 43.25 100 ALA A CA 1
ATOM 746 C C . ALA A 1 100 ? -28.057 3.335 -14.041 1.00 43.25 100 ALA A C 1
ATOM 748 O O . ALA A 1 100 ? -28.116 3.853 -12.920 1.00 43.25 100 ALA A O 1
ATOM 749 N N . VAL A 1 101 ? -28.208 4.007 -15.182 1.00 53.47 101 VAL A N 1
ATOM 750 C CA . VAL A 1 101 ? -28.699 5.386 -15.308 1.00 53.47 101 VAL A CA 1
ATOM 751 C C . VAL A 1 101 ? -30.170 5.330 -15.675 1.00 53.47 101 VAL A C 1
ATOM 753 O O . VAL A 1 101 ? -30.507 4.445 -16.495 1.00 53.47 101 VAL A O 1
#

Sequence (101 aa):
MEHGSIDAPRPPLMREGDPGGPPAVAPGPQPQRPIDGVVRCASCHRYPLVGEQVTRHIGRHGEEWACETCEREGRGRRLGAVTGGDRVRSLSGAANVHRAV

Radius of gyration: 25.51 Å; chains: 1; bounding box: 67×71×47 Å

Foldseek 3Di:
DDDDDDPDPDDPDDDDDDPPDDPPPPPDPDPQDAPQDKAAAPQPRDIRQAQFKWWWAQAPVGTGIHTPVCVVVVVCVVRHDTDDIHHHHHNPDDPDPDPDD